Protein AF-A0A383DJN3-F1 (afdb_monomer_lite)

Sequence (143 aa):
MIKRLHSLDAMRAILMLIGVYFHLAHSYSLFPNPWSQNPETVSIVFDYFREISHYFRMHGFFLIAGFFGALLFERKGGREMILNRFKRIFLPLMVFIWPIYVMNRYSEEFAKHQNEGLGIIQSLEGSLTIFNSLGEFFPWVTI

InterPro domains:
  IPR002656 Acyltransferase 3 domain [PF01757] (6-106)
  IPR050623 Periplasmic Glucan Succinylation Acyltransferase [PTHR36927] (3-113)

Secondary structure (DSSP, 8-state):
-PPP-HHHHHHHHHHHHHHHHHHHHGGG-SSPPTTT--GGG--HHHHHHHHHHHHHHHHHHHHHHHHHHHHHHHHHHHHHHHHHHIIIIIHHHHHHHHHHHHHHHHHHHHHHHHHTT--HHHHHHHGGGGGS-TTTTSTT---

Radius of gyration: 20.41 Å; chains: 1; bounding box: 42×43×54 Å

Organism: NCBI:txid408172

Foldseek 3Di:
DDDDPVVLVVLLVVLVVLVVLLVVLQQQDPDDDLQHHDPVRHDVVSVVSNVVSCVVSVVSVVVSCVVVLVVCCVVPNDVVSVVVCCVVPVVCCVVCVQVVQLVVQLSSQLSNCVVVVDDNVVSNVRSCCCVVDPPSSDPPDDD

Structure (mmCIF, N/CA/C/O backbone):
data_AF-A0A383DJN3-F1
#
_entry.id   AF-A0A383DJN3-F1
#
loop_
_atom_site.group_PDB
_atom_site.id
_atom_site.type_symbol
_atom_site.label_atom_id
_atom_site.label_alt_id
_atom_site.label_comp_id
_atom_site.label_asym_id
_atom_site.label_entity_id
_atom_site.label_seq_id
_atom_site.pdbx_PDB_ins_code
_atom_site.Cartn_x
_atom_site.Cartn_y
_atom_site.Cartn_z
_atom_site.occupancy
_atom_site.B_iso_or_equiv
_atom_site.auth_seq_id
_atom_site.auth_comp_id
_atom_site.auth_asym_id
_atom_site.auth_atom_id
_atom_site.pdbx_PDB_model_num
ATOM 1 N N . MET A 1 1 ? -24.318 12.426 22.901 1.00 43.25 1 MET A N 1
ATOM 2 C CA . MET A 1 1 ? -24.035 12.462 21.448 1.00 43.25 1 MET A CA 1
ATOM 3 C C . MET A 1 1 ? -22.529 12.597 21.268 1.00 43.25 1 MET A C 1
ATOM 5 O O . MET A 1 1 ? -21.968 13.591 21.704 1.00 43.25 1 MET A O 1
ATOM 9 N N . ILE A 1 2 ? -21.848 11.574 20.750 1.00 56.69 2 ILE A N 1
ATOM 10 C CA . ILE A 1 2 ? -20.390 11.634 20.559 1.00 56.69 2 ILE A CA 1
ATOM 11 C C . ILE A 1 2 ? -20.104 12.542 19.365 1.00 56.69 2 ILE A C 1
ATOM 13 O O . ILE A 1 2 ? -20.581 12.282 18.263 1.00 56.69 2 ILE A O 1
ATOM 17 N N . LYS A 1 3 ? -19.315 13.593 19.586 1.00 78.88 3 LYS A N 1
ATOM 18 C CA . LYS A 1 3 ? -18.844 14.471 18.517 1.00 78.88 3 LYS A CA 1
ATOM 19 C C . LYS A 1 3 ? -17.787 13.726 17.698 1.00 78.88 3 LYS A C 1
ATOM 21 O O . LYS A 1 3 ? -16.859 13.140 18.257 1.00 78.88 3 LYS A O 1
ATOM 26 N N . ARG A 1 4 ? -17.950 13.711 16.375 1.00 81.06 4 ARG A N 1
ATOM 27 C CA . ARG A 1 4 ? -16.964 13.158 15.441 1.00 81.06 4 ARG A CA 1
ATOM 28 C C . ARG A 1 4 ? -15.664 13.963 15.554 1.00 81.06 4 ARG A C 1
ATOM 30 O O . ARG A 1 4 ? -15.699 15.192 15.587 1.00 81.06 4 ARG A O 1
ATOM 37 N N . LEU A 1 5 ? -14.523 13.281 15.648 1.00 87.94 5 LEU A N 1
ATOM 38 C CA . LEU A 1 5 ? -13.212 13.927 15.775 1.00 87.94 5 LEU A CA 1
ATOM 39 C C . LEU A 1 5 ? -12.695 14.319 14.387 1.00 87.94 5 LEU A C 1
ATOM 41 O O . LEU A 1 5 ? -11.854 13.638 13.806 1.00 87.94 5 LEU A O 1
ATOM 45 N N . HIS A 1 6 ? -13.224 15.424 13.860 1.00 90.69 6 HIS A N 1
ATOM 46 C CA . HIS A 1 6 ? -12.937 15.900 12.504 1.00 90.69 6 HIS A CA 1
ATOM 47 C C . HIS A 1 6 ? -11.441 16.102 12.231 1.00 90.69 6 HIS A C 1
ATOM 49 O O . HIS A 1 6 ? -10.985 15.801 11.133 1.00 90.69 6 HIS A O 1
ATOM 55 N N . SER A 1 7 ? -10.661 16.532 13.226 1.00 92.81 7 SER A N 1
ATOM 56 C CA . SER A 1 7 ? -9.214 16.723 13.076 1.00 92.81 7 SER A CA 1
ATOM 57 C C . SER A 1 7 ? -8.467 15.412 12.809 1.00 92.81 7 SER A C 1
ATOM 59 O O . SER A 1 7 ? -7.554 15.384 11.990 1.00 92.81 7 SER A O 1
ATOM 61 N N . LEU A 1 8 ? -8.869 14.307 13.449 1.00 92.44 8 LEU A N 1
ATOM 62 C CA . LEU A 1 8 ? -8.240 12.997 13.231 1.00 92.44 8 LEU A CA 1
ATOM 63 C C . LEU A 1 8 ? -8.662 12.374 11.899 1.00 92.44 8 LEU A C 1
ATOM 65 O O . LEU A 1 8 ? -7.850 11.725 11.241 1.00 92.44 8 LEU A O 1
ATOM 69 N N . ASP A 1 9 ? -9.905 12.610 11.476 1.00 93.12 9 ASP A N 1
ATOM 70 C CA . ASP A 1 9 ? -10.368 12.220 10.144 1.00 93.12 9 ASP A CA 1
ATOM 71 C C . ASP A 1 9 ? -9.615 12.991 9.047 1.00 93.12 9 ASP A C 1
ATOM 73 O O . ASP A 1 9 ? -9.173 12.388 8.068 1.00 93.12 9 ASP A O 1
ATOM 77 N N . ALA A 1 10 ? -9.406 14.300 9.231 1.00 94.38 10 ALA A N 1
ATOM 78 C CA . ALA A 1 10 ? -8.612 15.129 8.326 1.00 94.38 10 ALA A CA 1
ATOM 79 C C . ALA A 1 10 ? -7.146 14.675 8.282 1.00 94.38 10 ALA A C 1
ATOM 81 O O . ALA A 1 10 ? -6.584 14.523 7.201 1.00 94.38 10 ALA A O 1
ATOM 82 N N . MET A 1 11 ? -6.547 14.372 9.439 1.00 94.69 11 MET A N 1
ATOM 83 C CA . MET A 1 11 ? -5.187 13.833 9.507 1.00 94.69 11 MET A CA 1
ATOM 84 C C . MET A 1 11 ? -5.070 12.523 8.729 1.00 94.69 11 MET A C 1
ATOM 86 O O . MET A 1 11 ? -4.182 12.379 7.895 1.00 94.69 11 MET A O 1
ATOM 90 N N . ARG A 1 12 ? -6.008 11.589 8.927 1.00 94.88 12 ARG A N 1
ATOM 91 C CA . ARG A 1 12 ? -6.058 10.349 8.146 1.00 94.88 12 ARG A CA 1
ATOM 92 C C . ARG A 1 12 ? -6.168 10.638 6.646 1.00 94.88 12 ARG A C 1
ATOM 94 O O . ARG A 1 12 ? -5.472 9.991 5.872 1.00 94.88 12 ARG A O 1
ATOM 101 N N . ALA A 1 13 ? -7.019 11.575 6.232 1.00 95.75 13 ALA A N 1
ATOM 102 C CA . ALA A 1 13 ? -7.183 11.928 4.822 1.00 95.75 13 ALA A CA 1
ATOM 103 C C . ALA A 1 13 ? -5.886 12.483 4.207 1.00 95.75 13 ALA A C 1
ATOM 105 O O . ALA A 1 13 ? -5.488 12.040 3.133 1.00 95.75 13 ALA A O 1
ATOM 106 N N . ILE A 1 14 ? -5.188 13.375 4.915 1.00 96.38 14 ILE A N 1
ATOM 107 C CA . ILE A 1 14 ? -3.893 13.924 4.485 1.00 96.38 14 ILE A CA 1
ATOM 108 C C . ILE A 1 14 ? -2.851 12.808 4.360 1.00 96.38 14 ILE A C 1
ATOM 110 O O . ILE A 1 14 ? -2.168 12.712 3.343 1.00 96.38 14 ILE A O 1
ATOM 114 N N . LEU A 1 15 ? -2.765 11.919 5.354 1.00 96.38 15 LEU A N 1
ATOM 115 C CA . LEU A 1 15 ? -1.854 10.774 5.308 1.00 96.38 15 LEU A CA 1
ATOM 116 C C . LEU A 1 15 ? -2.159 9.848 4.118 1.00 96.38 15 LEU A C 1
ATOM 118 O O . LEU A 1 15 ? -1.232 9.399 3.449 1.00 96.38 15 LEU A O 1
ATOM 122 N N . MET A 1 16 ? -3.436 9.596 3.808 1.00 96.12 16 MET A N 1
ATOM 123 C CA . MET A 1 16 ? -3.830 8.808 2.629 1.00 96.12 16 MET A CA 1
ATOM 124 C C . MET A 1 16 ? -3.441 9.508 1.320 1.00 96.12 16 MET A C 1
ATOM 126 O O . MET A 1 16 ? -2.960 8.846 0.404 1.00 96.12 16 MET A O 1
ATOM 130 N N . LEU A 1 17 ? -3.585 10.836 1.242 1.00 96.62 17 LEU A N 1
ATOM 131 C CA . LEU A 1 17 ? -3.207 11.616 0.062 1.00 96.62 17 LEU A CA 1
ATOM 132 C C . LEU A 1 17 ? -1.695 11.574 -0.194 1.00 96.62 17 LEU A C 1
ATOM 134 O O . LEU A 1 17 ? -1.279 11.350 -1.327 1.00 96.62 17 LEU A O 1
ATOM 138 N N . ILE A 1 18 ? -0.873 11.693 0.854 1.00 96.25 18 ILE A N 1
ATOM 139 C CA . ILE A 1 18 ? 0.587 11.510 0.756 1.00 96.25 18 ILE A CA 1
ATOM 140 C C . ILE A 1 18 ? 0.921 10.136 0.153 1.00 96.25 18 ILE A C 1
ATOM 142 O O . ILE A 1 18 ? 1.903 9.995 -0.575 1.00 96.25 18 ILE A O 1
ATOM 146 N N . GLY A 1 19 ? 0.089 9.122 0.407 1.00 94.88 19 GLY A N 1
ATOM 147 C CA . GLY A 1 19 ? 0.273 7.795 -0.167 1.00 94.88 19 GLY A CA 1
ATOM 148 C C . GLY A 1 19 ? 0.138 7.705 -1.674 1.00 94.88 19 GLY A C 1
ATOM 149 O O . GLY A 1 19 ? 0.885 6.945 -2.285 1.00 94.88 19 GLY A O 1
ATOM 150 N N . VAL A 1 20 ? -0.712 8.527 -2.283 1.00 94.56 20 VAL A N 1
ATOM 151 C CA . VAL A 1 20 ? -0.819 8.602 -3.745 1.00 94.56 20 VAL A CA 1
ATOM 152 C C . VAL A 1 20 ? 0.513 9.061 -4.344 1.00 94.56 20 VAL A C 1
ATOM 154 O O . VAL A 1 20 ? 1.060 8.394 -5.218 1.00 94.56 20 VAL A O 1
ATOM 157 N N . TYR A 1 21 ? 1.093 10.139 -3.810 1.00 94.31 21 TYR A N 1
ATOM 158 C CA . TYR A 1 21 ? 2.392 10.648 -4.262 1.00 94.31 21 TYR A CA 1
ATOM 159 C C . TYR A 1 21 ? 3.535 9.662 -4.012 1.00 94.31 21 TYR A C 1
ATOM 161 O O . TYR A 1 21 ? 4.443 9.553 -4.828 1.00 94.31 21 TYR A O 1
ATOM 169 N N . PHE A 1 22 ? 3.488 8.916 -2.907 1.00 93.56 22 PHE A N 1
ATOM 170 C CA . PHE A 1 22 ? 4.471 7.873 -2.618 1.00 93.56 22 PHE A CA 1
ATOM 171 C C . PHE A 1 22 ? 4.478 6.760 -3.668 1.00 93.56 22 PHE A C 1
ATOM 173 O O . PHE A 1 22 ? 5.552 6.342 -4.089 1.00 93.56 22 PHE A O 1
ATOM 180 N N . HIS A 1 23 ? 3.306 6.302 -4.116 1.00 90.94 23 HIS A N 1
ATOM 181 C CA . HIS A 1 23 ? 3.237 5.277 -5.158 1.00 90.94 23 HIS A CA 1
ATOM 182 C C . HIS A 1 23 ? 3.763 5.792 -6.503 1.00 90.94 23 HIS A C 1
ATOM 184 O O . HIS A 1 23 ? 4.460 5.057 -7.194 1.00 90.94 23 HIS A O 1
ATOM 190 N N . LEU A 1 24 ? 3.515 7.064 -6.834 1.00 90.31 24 LEU A N 1
ATOM 191 C CA . LEU A 1 24 ? 4.081 7.691 -8.034 1.00 90.31 24 LEU A CA 1
ATOM 192 C C . LEU A 1 24 ? 5.607 7.837 -7.949 1.00 90.31 24 LEU A C 1
ATOM 194 O O . LEU A 1 24 ? 6.307 7.596 -8.928 1.00 90.31 24 LEU A O 1
ATOM 198 N N . ALA A 1 25 ? 6.136 8.189 -6.774 1.00 91.19 25 ALA A N 1
ATOM 199 C CA . ALA A 1 25 ? 7.572 8.372 -6.562 1.00 91.19 25 ALA A CA 1
ATOM 200 C C . ALA A 1 25 ? 8.388 7.092 -6.808 1.00 91.19 25 ALA A C 1
ATOM 202 O O . ALA A 1 25 ? 9.578 7.177 -7.103 1.00 91.19 25 ALA A O 1
ATOM 203 N N . HIS A 1 26 ? 7.768 5.911 -6.720 1.00 87.81 26 HIS A N 1
ATOM 204 C CA . HIS A 1 26 ? 8.461 4.644 -6.934 1.00 87.81 26 HIS A CA 1
ATOM 205 C C . HIS A 1 26 ? 9.028 4.506 -8.354 1.00 87.81 26 HIS A C 1
ATOM 207 O O . HIS A 1 26 ? 10.115 3.962 -8.522 1.00 87.81 26 HIS A O 1
ATOM 213 N N . SER A 1 27 ? 8.355 5.071 -9.361 1.00 87.75 27 SER A N 1
ATOM 214 C CA . SER A 1 27 ? 8.833 5.055 -10.750 1.00 87.75 27 SER A CA 1
ATOM 215 C C . SER A 1 27 ? 10.073 5.905 -11.008 1.00 87.75 27 SER A C 1
ATOM 217 O O . SER A 1 27 ? 10.786 5.663 -11.980 1.00 87.75 27 SER A O 1
ATOM 219 N N . TYR A 1 28 ? 10.349 6.864 -10.125 1.00 89.69 28 TYR A N 1
ATOM 220 C CA . TYR A 1 28 ? 11.451 7.819 -10.245 1.00 89.69 28 TYR A CA 1
ATOM 221 C C . TYR A 1 28 ? 12.575 7.562 -9.228 1.00 89.69 28 TYR A C 1
ATOM 223 O O . TYR A 1 28 ? 13.450 8.406 -9.032 1.00 89.69 28 TYR A O 1
ATOM 231 N N . SER A 1 29 ? 12.544 6.409 -8.558 1.00 86.94 29 SER A N 1
ATOM 232 C CA . SER A 1 29 ? 13.5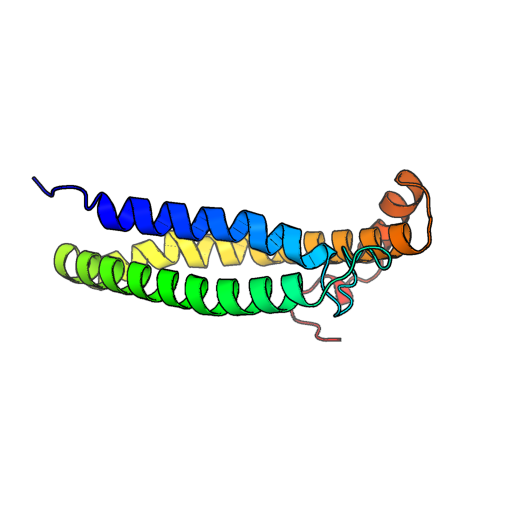62 5.979 -7.599 1.00 86.94 29 SER A CA 1
ATOM 233 C C . SER A 1 29 ? 14.871 5.600 -8.295 1.00 86.94 29 SER A C 1
ATOM 235 O O . SER A 1 29 ? 14.846 4.991 -9.367 1.00 86.94 29 SER A O 1
ATOM 237 N N . LEU A 1 30 ? 16.020 5.897 -7.671 1.00 85.06 30 LEU A N 1
ATOM 238 C CA . LEU A 1 30 ? 17.314 5.387 -8.144 1.00 85.06 30 LEU A CA 1
ATOM 239 C C . LEU A 1 30 ? 17.429 3.870 -7.974 1.00 85.06 30 LEU A C 1
ATOM 241 O O . LEU A 1 30 ? 18.147 3.218 -8.731 1.00 85.06 30 LEU A O 1
ATOM 245 N N . PHE A 1 31 ? 16.734 3.305 -6.986 1.00 79.94 31 PHE A N 1
ATOM 246 C CA . PHE A 1 31 ? 16.747 1.872 -6.740 1.00 79.94 31 PHE A CA 1
ATOM 247 C C . PHE A 1 31 ? 15.783 1.175 -7.703 1.00 79.94 31 PHE A C 1
ATOM 249 O O . PHE A 1 31 ? 14.589 1.489 -7.691 1.00 79.94 31 PHE A O 1
ATOM 256 N N . PRO A 1 32 ? 16.276 0.238 -8.533 1.00 68.81 32 PRO A N 1
ATOM 257 C CA . PRO A 1 32 ? 15.439 -0.440 -9.503 1.00 68.81 32 PRO A CA 1
ATOM 258 C C . PRO A 1 32 ? 14.297 -1.183 -8.825 1.00 68.81 32 PRO A C 1
ATOM 260 O O . PRO A 1 32 ? 14.505 -2.082 -8.011 1.00 68.81 32 PRO A O 1
ATOM 263 N N . ASN A 1 33 ? 13.079 -0.795 -9.194 1.00 72.00 33 ASN A N 1
ATOM 264 C CA . ASN A 1 33 ? 11.882 -1.571 -8.938 1.00 72.00 33 ASN A CA 1
ATOM 265 C C . ASN A 1 33 ? 11.577 -2.411 -10.188 1.00 72.00 33 ASN A C 1
ATOM 267 O O . ASN A 1 33 ? 11.397 -1.805 -11.252 1.00 72.00 33 ASN A O 1
ATOM 271 N N . PRO A 1 34 ? 11.454 -3.749 -10.082 1.00 67.31 34 PRO A N 1
ATOM 272 C CA . PRO A 1 34 ? 11.197 -4.616 -11.233 1.00 67.31 34 PRO A CA 1
ATOM 273 C C . PRO A 1 34 ? 9.947 -4.242 -12.045 1.00 67.31 34 PRO A C 1
ATOM 275 O O . PRO A 1 34 ? 9.863 -4.573 -13.223 1.00 67.31 34 PRO A O 1
ATOM 278 N N . TRP A 1 35 ? 8.989 -3.532 -11.439 1.00 69.38 35 TRP A N 1
ATOM 279 C CA . TRP A 1 35 ? 7.657 -3.327 -12.015 1.00 69.38 35 TRP A CA 1
ATOM 280 C C . TRP A 1 35 ? 7.396 -1.930 -12.593 1.00 69.38 35 TRP A C 1
ATOM 282 O O . TRP A 1 35 ? 6.361 -1.741 -13.228 1.00 69.38 35 TRP A O 1
ATOM 292 N N . SER A 1 36 ? 8.226 -0.912 -12.312 1.00 69.06 36 SER A N 1
ATOM 293 C CA . SER A 1 36 ? 7.804 0.475 -12.602 1.00 69.06 36 SER A CA 1
ATOM 294 C C . SER A 1 36 ? 8.894 1.532 -12.793 1.00 69.06 36 SER A C 1
ATOM 296 O O . SER A 1 36 ? 8.543 2.713 -12.848 1.00 69.06 36 SER A O 1
ATOM 298 N N . GLN A 1 37 ? 10.181 1.178 -12.842 1.00 80.25 37 GLN A N 1
ATOM 299 C CA . GLN A 1 37 ? 11.247 2.182 -12.950 1.00 80.25 37 GLN A CA 1
ATOM 300 C C . GLN A 1 37 ? 11.337 2.767 -14.368 1.00 80.25 37 GLN A C 1
ATOM 302 O O . GLN A 1 37 ? 11.368 2.021 -15.342 1.00 80.25 37 GLN A O 1
ATOM 307 N N . ASN A 1 38 ? 11.444 4.096 -14.478 1.00 79.56 38 ASN A N 1
ATOM 308 C CA . ASN A 1 38 ? 11.847 4.774 -15.712 1.00 79.56 38 ASN A CA 1
ATOM 309 C C . ASN A 1 38 ? 13.309 5.253 -15.585 1.00 79.56 38 ASN A C 1
ATOM 311 O O . ASN A 1 38 ? 13.535 6.294 -14.957 1.00 79.56 38 ASN A O 1
ATOM 315 N N . PRO A 1 39 ? 14.286 4.544 -16.190 1.00 77.44 39 PRO A N 1
ATOM 316 C CA . PRO A 1 39 ? 15.714 4.832 -16.032 1.00 77.44 39 PRO A CA 1
ATOM 317 C C . PRO A 1 39 ? 16.131 6.251 -16.435 1.00 77.44 39 PRO A C 1
ATOM 319 O O . PRO A 1 39 ? 17.084 6.786 -15.879 1.00 77.44 39 PRO A O 1
ATOM 322 N N . GLU A 1 40 ? 15.417 6.885 -17.369 1.00 84.25 40 GLU A N 1
ATOM 323 C CA . GLU A 1 40 ? 15.777 8.206 -17.901 1.00 84.25 40 GLU A CA 1
ATOM 324 C C . GLU A 1 40 ? 15.391 9.362 -16.967 1.00 84.25 40 GLU A C 1
ATOM 326 O O . GLU A 1 40 ? 15.851 10.489 -17.138 1.00 84.25 40 GLU A O 1
ATOM 331 N N . THR A 1 41 ? 14.533 9.100 -15.977 1.00 86.00 41 THR A N 1
ATOM 332 C CA . THR A 1 41 ? 13.904 10.147 -15.149 1.00 86.00 41 THR A CA 1
ATOM 333 C C . THR A 1 41 ? 14.145 9.970 -13.650 1.00 86.00 41 THR A C 1
ATOM 335 O O . THR A 1 41 ? 13.534 10.661 -12.832 1.00 86.00 41 THR A O 1
ATOM 338 N N . VAL A 1 42 ? 15.035 9.050 -13.271 1.00 90.38 42 VAL A N 1
ATOM 339 C CA . VAL A 1 42 ? 15.323 8.746 -11.865 1.00 90.38 42 VAL A CA 1
ATOM 340 C C . VAL A 1 42 ? 15.983 9.924 -11.143 1.00 90.38 42 VAL A C 1
ATOM 342 O O . VAL A 1 42 ? 16.808 10.646 -11.703 1.00 90.38 42 VAL A O 1
ATOM 345 N N . SER A 1 43 ? 15.637 10.130 -9.870 1.00 91.31 43 SER A N 1
ATOM 346 C CA . SER A 1 43 ? 16.234 11.178 -9.040 1.00 91.31 43 SER A CA 1
ATOM 347 C C . SER A 1 43 ? 16.224 10.815 -7.559 1.00 91.31 43 SER A C 1
ATOM 349 O O . SER A 1 43 ? 15.216 10.369 -7.010 1.00 91.31 43 SER A O 1
ATOM 351 N N . ILE A 1 44 ? 17.335 11.117 -6.881 1.00 92.50 44 ILE A N 1
ATOM 352 C CA . ILE A 1 44 ? 17.509 10.872 -5.443 1.00 92.50 44 ILE A CA 1
ATOM 353 C C . ILE A 1 44 ? 16.469 11.598 -4.577 1.00 92.50 44 ILE A C 1
ATOM 355 O O . ILE A 1 44 ? 16.163 11.175 -3.464 1.00 92.50 44 ILE A O 1
ATOM 359 N N . VAL A 1 45 ? 15.888 12.691 -5.083 1.00 93.38 45 VAL A N 1
ATOM 360 C CA . VAL A 1 45 ? 14.841 13.443 -4.379 1.00 93.38 45 VAL A CA 1
ATOM 361 C C . VAL A 1 45 ? 13.619 12.558 -4.121 1.00 93.38 45 VAL A C 1
ATOM 363 O O . VAL A 1 45 ? 13.040 12.611 -3.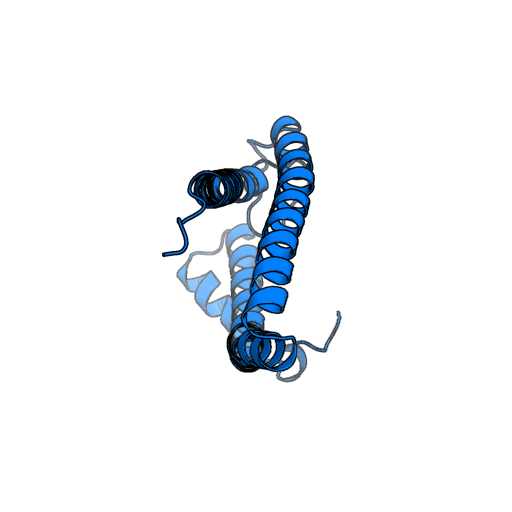034 1.00 93.38 45 VAL A O 1
ATOM 366 N N . PHE A 1 46 ? 13.248 11.710 -5.084 1.00 92.44 46 PHE A N 1
ATOM 367 C CA . PHE A 1 46 ? 12.114 10.800 -4.937 1.00 92.44 46 PHE A CA 1
ATOM 368 C C . PHE A 1 46 ? 12.401 9.667 -3.954 1.00 92.44 46 PHE A C 1
ATOM 370 O O . PHE A 1 46 ? 11.480 9.233 -3.264 1.00 92.44 46 PHE A O 1
ATOM 377 N N . ASP A 1 47 ? 13.660 9.248 -3.810 1.00 91.19 47 ASP A N 1
ATOM 378 C CA . ASP A 1 47 ? 14.061 8.285 -2.781 1.00 91.19 47 ASP A CA 1
ATOM 379 C C . ASP A 1 47 ? 13.886 8.862 -1.381 1.00 91.19 47 ASP A C 1
ATOM 381 O O . ASP A 1 47 ? 13.199 8.268 -0.549 1.00 91.19 47 ASP A O 1
ATOM 385 N N . TYR A 1 48 ? 14.423 10.059 -1.135 1.00 94.44 48 TYR A N 1
ATOM 386 C CA . TYR A 1 48 ? 14.245 10.729 0.152 1.00 94.44 48 TYR A CA 1
ATOM 387 C C . TYR A 1 48 ? 12.769 10.983 0.461 1.00 94.44 48 TYR A C 1
ATOM 389 O O . TYR A 1 48 ? 12.319 10.718 1.576 1.00 94.44 48 TYR A O 1
ATOM 397 N N . PHE A 1 49 ? 11.989 11.445 -0.520 1.00 94.75 49 PHE A N 1
ATOM 398 C CA . PHE A 1 49 ? 10.550 11.631 -0.347 1.00 94.75 49 PHE A CA 1
ATOM 399 C C . PHE A 1 49 ? 9.833 10.315 -0.014 1.00 94.75 49 PHE A C 1
ATOM 401 O O . PHE A 1 49 ? 9.006 10.277 0.903 1.00 94.75 49 PHE A O 1
ATOM 408 N N . ARG A 1 50 ? 10.147 9.227 -0.729 1.00 92.62 50 ARG A N 1
ATOM 409 C CA . ARG A 1 50 ? 9.570 7.901 -0.490 1.00 92.62 50 ARG A CA 1
ATOM 410 C C . ARG A 1 50 ? 9.839 7.454 0.944 1.00 92.62 50 ARG A C 1
ATOM 412 O O . ARG A 1 50 ? 8.887 7.154 1.661 1.00 92.62 50 ARG A O 1
ATOM 419 N N . GLU A 1 51 ? 11.098 7.475 1.371 1.00 93.50 51 GLU A N 1
ATOM 420 C CA . GLU A 1 51 ? 11.502 7.030 2.706 1.00 93.50 51 GLU A CA 1
ATOM 421 C C . GLU A 1 51 ? 10.876 7.898 3.801 1.00 93.50 51 GLU A C 1
ATOM 423 O O . GLU A 1 51 ? 10.170 7.386 4.670 1.00 93.50 51 GLU A O 1
ATOM 428 N N . ILE A 1 52 ? 11.038 9.223 3.733 1.00 95.81 52 ILE A N 1
ATOM 429 C CA . ILE A 1 52 ? 10.500 10.146 4.745 1.00 95.81 52 ILE A CA 1
ATOM 430 C C . ILE A 1 52 ? 8.981 10.005 4.845 1.00 95.81 52 ILE A C 1
ATOM 432 O O . ILE A 1 52 ? 8.433 9.889 5.944 1.00 95.81 52 ILE A O 1
ATOM 436 N N . SER A 1 53 ? 8.285 9.988 3.705 1.00 95.69 53 SER A N 1
ATOM 437 C CA . SER A 1 53 ? 6.830 9.870 3.701 1.00 95.69 53 SER A CA 1
ATOM 438 C C . SER A 1 53 ? 6.359 8.503 4.198 1.00 95.69 53 SER A C 1
ATOM 440 O O . SER A 1 53 ? 5.310 8.438 4.834 1.00 95.69 53 SER A O 1
ATOM 442 N N . HIS A 1 54 ? 7.106 7.426 3.946 1.00 94.19 54 HIS A N 1
ATOM 443 C CA . HIS A 1 54 ? 6.800 6.091 4.452 1.00 94.19 54 HIS A CA 1
ATOM 444 C C . HIS A 1 54 ? 6.970 6.018 5.967 1.00 94.19 54 HIS A C 1
ATOM 446 O O . HIS A 1 54 ? 6.013 5.680 6.671 1.00 94.19 54 HIS A O 1
ATOM 452 N N . TYR A 1 55 ? 8.143 6.411 6.473 1.00 94.50 55 TYR A N 1
ATOM 453 C CA . TYR A 1 55 ? 8.420 6.441 7.905 1.00 94.50 55 TYR A CA 1
ATOM 454 C C . TYR A 1 55 ? 7.395 7.308 8.628 1.00 94.50 55 TYR A C 1
ATOM 456 O O . TYR A 1 55 ? 6.742 6.837 9.553 1.00 94.50 55 TYR A O 1
ATOM 464 N N . PHE A 1 56 ? 7.155 8.536 8.180 1.00 95.88 56 PHE A N 1
ATOM 465 C CA . PHE A 1 56 ? 6.202 9.409 8.857 1.00 95.88 56 PHE A CA 1
ATOM 466 C C . PHE A 1 56 ? 4.769 8.855 8.830 1.00 95.88 56 PHE A C 1
ATOM 468 O O . PHE A 1 56 ? 4.096 8.780 9.860 1.00 95.88 56 PHE A O 1
ATOM 475 N N . ARG A 1 57 ? 4.287 8.435 7.657 1.00 95.81 57 ARG A N 1
ATOM 476 C CA . ARG A 1 57 ? 2.876 8.081 7.469 1.00 95.81 57 ARG A CA 1
ATOM 477 C C . ARG A 1 57 ? 2.502 6.758 8.118 1.00 95.81 57 ARG A C 1
ATOM 479 O O . ARG A 1 57 ? 1.422 6.679 8.698 1.00 95.81 57 ARG A O 1
ATOM 486 N N . MET A 1 58 ? 3.366 5.742 8.057 1.00 95.44 58 MET A N 1
ATOM 487 C CA . MET A 1 58 ? 3.088 4.454 8.701 1.00 95.44 58 MET A CA 1
ATOM 488 C C . MET A 1 58 ? 2.989 4.625 10.219 1.00 95.44 58 MET A C 1
ATOM 490 O O . MET A 1 58 ? 1.994 4.209 10.814 1.00 95.44 58 MET A O 1
ATOM 494 N N . HIS A 1 59 ? 3.934 5.345 10.835 1.00 95.94 59 HIS A N 1
ATOM 495 C CA . HIS A 1 59 ? 3.878 5.666 12.266 1.00 95.94 59 HIS A CA 1
ATOM 496 C C . HIS A 1 59 ? 2.662 6.543 12.609 1.00 95.94 59 HIS A C 1
ATOM 498 O O . HIS A 1 59 ? 1.970 6.281 13.595 1.00 95.94 59 HIS A O 1
ATOM 504 N N . GLY A 1 60 ? 2.332 7.524 11.762 1.00 95.50 60 GLY A N 1
ATOM 505 C CA . GLY A 1 60 ? 1.128 8.343 11.903 1.00 95.50 60 GLY A CA 1
ATOM 506 C C . GLY A 1 60 ? -0.162 7.516 11.889 1.00 95.50 60 GLY A C 1
ATOM 507 O O . GLY A 1 60 ? -1.022 7.690 12.753 1.00 95.50 60 GLY A O 1
ATOM 508 N N . PHE A 1 61 ? -0.292 6.559 10.966 1.00 95.88 61 PHE A N 1
ATOM 509 C CA . PHE A 1 61 ? -1.435 5.646 10.937 1.00 95.88 61 PHE A CA 1
ATOM 510 C C . PHE A 1 61 ? -1.497 4.745 12.169 1.00 95.88 61 PHE A C 1
ATOM 512 O O . PHE A 1 61 ? -2.594 4.548 12.693 1.00 95.88 61 PHE A O 1
ATOM 519 N N . PHE A 1 62 ? -0.365 4.235 12.662 1.00 94.81 62 PHE A N 1
ATOM 520 C CA . PHE A 1 62 ? -0.340 3.438 13.891 1.00 94.81 62 PHE A CA 1
ATOM 521 C C . PHE A 1 62 ? -0.800 4.242 15.107 1.00 94.81 62 PHE A C 1
ATOM 523 O O . PHE A 1 62 ? -1.605 3.739 15.892 1.00 94.81 62 PHE A O 1
ATOM 530 N N . LEU A 1 63 ? -0.381 5.504 15.228 1.00 95.62 63 LEU A N 1
ATOM 531 C CA . LEU A 1 63 ? -0.823 6.387 16.306 1.00 95.62 63 LEU A CA 1
ATOM 532 C C . LEU A 1 63 ? -2.340 6.638 16.248 1.00 95.62 63 LEU A C 1
ATOM 534 O O . LEU A 1 63 ? -3.036 6.481 17.253 1.00 95.62 63 LEU A O 1
ATOM 538 N N . ILE A 1 64 ? -2.880 6.937 15.060 1.00 95.31 64 ILE A N 1
ATOM 539 C CA . ILE A 1 64 ? -4.330 7.097 14.847 1.00 95.31 64 ILE A CA 1
ATOM 540 C C . ILE A 1 64 ? -5.083 5.804 15.178 1.00 95.31 64 ILE A C 1
ATOM 542 O O . ILE A 1 64 ? -6.107 5.827 15.866 1.00 95.31 64 ILE A O 1
ATOM 546 N N . ALA A 1 65 ? -4.595 4.668 14.680 1.00 93.12 65 ALA A N 1
ATOM 547 C CA . ALA A 1 65 ? -5.217 3.366 14.880 1.00 93.12 65 ALA A CA 1
ATOM 548 C C . ALA A 1 65 ? -5.205 2.946 16.356 1.00 93.12 65 ALA A C 1
ATOM 550 O O . ALA A 1 65 ? -6.193 2.380 16.829 1.00 93.12 65 ALA A O 1
ATOM 551 N N . GLY A 1 66 ? -4.125 3.252 17.081 1.00 93.38 66 GLY A N 1
ATOM 552 C CA . GLY A 1 66 ? -4.004 3.048 18.521 1.00 93.38 66 GLY A CA 1
ATOM 553 C C . GLY A 1 66 ? -5.002 3.900 19.298 1.00 93.38 66 GLY A C 1
ATOM 554 O O . GLY A 1 66 ? -5.768 3.360 20.094 1.00 93.38 66 GLY A O 1
ATOM 555 N N . PHE A 1 67 ? -5.085 5.198 18.991 1.00 94.12 67 PHE A N 1
ATOM 556 C CA . PHE A 1 67 ? -6.044 6.113 19.617 1.00 94.12 67 PHE A CA 1
ATOM 557 C C . PHE A 1 67 ? -7.497 5.640 19.448 1.00 94.12 67 PHE A C 1
ATOM 559 O O . PHE A 1 67 ? -8.230 5.479 20.426 1.00 94.12 67 PHE A O 1
ATOM 566 N N . PHE A 1 68 ? -7.926 5.353 18.212 1.00 91.44 68 PHE A N 1
ATOM 567 C CA . PHE A 1 68 ? -9.282 4.849 17.967 1.00 91.44 68 PHE A CA 1
ATOM 568 C C . PHE A 1 68 ? -9.493 3.430 18.505 1.00 91.44 68 PHE A C 1
ATOM 570 O O . PHE A 1 68 ? -10.617 3.070 18.855 1.00 91.44 68 PHE A O 1
ATOM 577 N N . GLY A 1 69 ? -8.431 2.626 18.583 1.00 92.00 69 GLY A N 1
ATOM 578 C CA . GLY A 1 69 ? -8.447 1.305 19.199 1.00 92.00 69 GLY A CA 1
ATOM 579 C C . GLY A 1 69 ? -8.758 1.373 20.690 1.00 92.00 69 GLY A C 1
ATOM 580 O O . GLY A 1 69 ? -9.697 0.715 21.130 1.00 92.00 69 GLY A O 1
ATOM 581 N N . ALA A 1 70 ? -8.038 2.214 21.435 1.00 92.75 70 ALA A N 1
ATOM 582 C CA . ALA A 1 70 ? -8.286 2.456 22.854 1.00 92.75 70 ALA A CA 1
ATOM 583 C C . ALA A 1 70 ? -9.694 3.026 23.085 1.00 92.75 70 ALA A C 1
ATOM 585 O O . ALA A 1 70 ? -10.448 2.513 23.906 1.00 92.75 70 ALA A O 1
ATOM 586 N N . LEU A 1 71 ? -10.111 4.007 22.275 1.00 91.25 71 LEU A N 1
ATOM 587 C CA . LEU A 1 71 ? -11.460 4.575 22.353 1.00 91.25 71 LEU A CA 1
ATOM 588 C C . LEU A 1 71 ? -12.563 3.529 22.113 1.00 91.25 71 LEU A C 1
ATOM 590 O O . LEU A 1 71 ? -13.637 3.604 22.709 1.00 91.25 71 LEU A O 1
ATOM 594 N N . LEU A 1 72 ? -12.334 2.572 21.210 1.00 90.31 72 LEU A N 1
ATOM 595 C CA . LEU A 1 72 ? -13.271 1.481 20.948 1.00 90.31 72 LEU A CA 1
ATOM 596 C C . LEU A 1 72 ? -13.289 0.464 22.095 1.00 90.31 72 LEU A C 1
ATOM 598 O O . LEU A 1 72 ? -14.370 -0.002 22.455 1.00 90.31 72 LEU A O 1
ATOM 602 N N . PHE A 1 73 ? -12.119 0.143 22.651 1.00 92.19 73 PHE A N 1
ATOM 603 C CA . PHE A 1 73 ? -11.974 -0.755 23.793 1.00 92.19 73 PHE A CA 1
ATOM 604 C C . PHE A 1 73 ? -12.745 -0.234 25.008 1.00 92.19 73 PHE A C 1
ATOM 606 O O . PHE A 1 73 ? -13.599 -0.948 25.522 1.00 92.19 73 PHE A O 1
ATOM 613 N N . GLU A 1 74 ? -12.541 1.031 25.380 1.00 92.69 74 GLU A N 1
ATOM 614 C CA . GLU A 1 74 ? -13.253 1.681 26.492 1.00 92.69 74 GLU A CA 1
ATOM 615 C C . GLU A 1 74 ? -14.777 1.665 26.305 1.00 92.69 74 GLU A C 1
ATOM 617 O O . GLU A 1 74 ? -15.541 1.540 27.256 1.00 92.69 74 GLU A O 1
ATOM 622 N N . ARG A 1 75 ? -15.254 1.769 25.059 1.00 88.38 75 ARG A N 1
ATOM 623 C CA . ARG A 1 75 ? -16.692 1.880 24.767 1.00 88.38 75 ARG A CA 1
ATOM 624 C C . ARG A 1 75 ? -17.426 0.553 24.646 1.00 88.38 75 ARG A C 1
ATOM 626 O O . ARG A 1 75 ? -18.618 0.507 24.930 1.00 88.38 75 ARG A O 1
ATOM 633 N N . LYS A 1 76 ? -16.778 -0.480 24.105 1.00 88.50 76 LYS A N 1
ATOM 634 C CA . LYS A 1 76 ? -17.430 -1.759 23.759 1.00 88.50 76 LYS A CA 1
ATOM 635 C C . LYS A 1 76 ? -16.816 -2.970 24.462 1.00 88.50 76 LYS A C 1
ATOM 637 O O . LYS A 1 76 ? -17.331 -4.075 24.320 1.00 88.50 76 LYS A O 1
ATOM 642 N N . GLY A 1 77 ? -15.723 -2.777 25.195 1.00 92.31 77 GLY A N 1
ATOM 643 C CA . GLY A 1 77 ? -14.933 -3.846 25.788 1.00 92.31 77 GLY A CA 1
ATOM 644 C C . GLY A 1 77 ? -14.067 -4.599 24.772 1.00 92.31 77 GLY A C 1
ATOM 645 O O . GLY A 1 77 ? -14.233 -4.509 23.550 1.00 92.31 77 GLY A O 1
ATOM 646 N N . GLY A 1 78 ? -13.122 -5.387 25.291 1.00 92.25 78 GLY A N 1
ATOM 647 C CA . GLY A 1 78 ? -12.149 -6.121 24.475 1.00 92.25 78 GLY A CA 1
ATOM 648 C C . GLY A 1 78 ? -12.763 -7.187 23.566 1.00 92.25 78 GLY A C 1
ATOM 649 O O . GLY A 1 78 ? -12.333 -7.339 22.423 1.00 92.25 78 GLY A O 1
ATOM 650 N N . ARG A 1 79 ? -13.803 -7.891 24.033 1.00 92.69 79 ARG A N 1
ATOM 651 C CA . ARG A 1 79 ? -14.435 -8.989 23.282 1.00 92.69 79 ARG A CA 1
ATOM 652 C C . ARG A 1 79 ? -15.054 -8.509 21.968 1.00 92.69 79 ARG A C 1
ATOM 654 O O . ARG A 1 79 ? -14.730 -9.043 20.909 1.00 92.69 79 ARG A O 1
ATOM 661 N N . GLU A 1 80 ? -15.886 -7.471 22.018 1.00 92.00 80 GLU A N 1
ATOM 662 C CA . GLU A 1 80 ? -16.512 -6.898 20.819 1.00 92.00 80 GLU A CA 1
ATOM 663 C C . GLU A 1 80 ? -15.480 -6.256 19.884 1.00 92.00 80 GLU A C 1
ATOM 665 O O . GLU A 1 80 ? -15.590 -6.359 18.660 1.00 92.00 80 GLU A O 1
ATOM 670 N N . MET A 1 81 ? -14.429 -5.640 20.439 1.00 91.69 81 MET A N 1
ATOM 671 C CA . MET A 1 81 ? -13.324 -5.109 19.642 1.00 91.69 81 MET A CA 1
ATOM 672 C C . MET A 1 81 ? -12.622 -6.211 18.833 1.00 91.69 81 MET A C 1
ATOM 674 O O . MET A 1 81 ? -12.397 -6.028 17.634 1.00 91.69 81 MET A O 1
ATOM 678 N N . ILE A 1 82 ? -12.277 -7.338 19.464 1.00 93.50 82 ILE A N 1
ATOM 679 C CA . ILE A 1 82 ? -11.577 -8.452 18.808 1.00 93.50 82 ILE A CA 1
ATOM 680 C C . ILE A 1 82 ? -12.472 -9.100 17.752 1.00 93.50 82 ILE A C 1
ATOM 682 O O . ILE A 1 82 ? -12.029 -9.269 16.619 1.00 93.50 82 ILE A O 1
ATOM 686 N N . LEU A 1 83 ? -13.739 -9.387 18.068 1.00 94.00 83 LEU A N 1
ATOM 687 C CA . LEU A 1 83 ? -14.684 -9.969 17.106 1.00 94.00 83 LEU A CA 1
ATOM 688 C C . LEU A 1 83 ? -14.875 -9.074 15.876 1.00 94.00 83 LEU A C 1
ATOM 690 O O . LEU A 1 83 ? -14.884 -9.555 14.742 1.00 94.00 83 LEU A O 1
ATOM 694 N N . ASN A 1 84 ? -14.977 -7.760 16.082 1.00 91.19 84 ASN A N 1
ATOM 695 C CA . ASN A 1 84 ? -15.069 -6.799 14.989 1.00 91.19 84 ASN A CA 1
ATOM 696 C C . ASN A 1 84 ? -13.790 -6.768 14.133 1.00 91.19 84 ASN A C 1
ATOM 698 O O . ASN A 1 84 ? -13.871 -6.730 12.907 1.00 91.19 84 ASN A O 1
ATOM 702 N N . ARG A 1 85 ? -12.603 -6.810 14.753 1.00 91.50 85 ARG A N 1
ATOM 703 C CA . ARG A 1 85 ? -11.322 -6.864 14.026 1.00 91.50 85 ARG A CA 1
ATOM 704 C C . ARG A 1 85 ? -11.168 -8.172 13.256 1.00 91.50 85 ARG A C 1
ATOM 706 O O . ARG A 1 85 ? -10.778 -8.136 12.096 1.00 91.50 85 ARG A O 1
ATOM 713 N N . PHE A 1 86 ? -11.548 -9.297 13.851 1.00 94.62 86 PHE A N 1
ATOM 714 C CA . PHE A 1 86 ? -11.513 -10.603 13.199 1.00 94.62 86 PH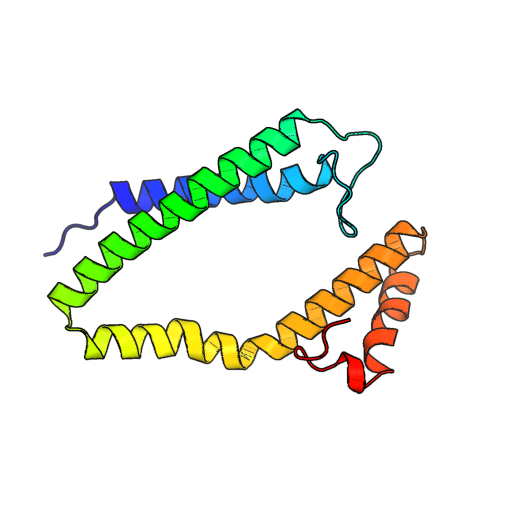E A CA 1
ATOM 715 C C . PHE A 1 86 ? -12.365 -10.612 11.923 1.00 94.62 86 PHE A C 1
ATOM 717 O O . PHE A 1 86 ? -11.872 -10.935 10.845 1.00 94.62 86 PHE A O 1
ATOM 724 N N . LYS A 1 87 ? -13.616 -10.146 12.006 1.00 94.88 87 LYS A N 1
ATOM 725 C CA . LYS A 1 87 ? -14.527 -10.096 10.850 1.00 94.88 87 LYS A CA 1
ATOM 726 C C . LYS A 1 87 ? -14.077 -9.135 9.746 1.00 94.88 87 LYS A C 1
ATOM 728 O O . LYS A 1 87 ? -14.414 -9.358 8.591 1.00 94.88 87 LYS A O 1
ATOM 733 N N . ARG A 1 88 ? -13.359 -8.057 10.084 1.00 92.94 88 ARG A N 1
ATOM 734 C CA . ARG A 1 88 ? -12.980 -6.998 9.126 1.00 92.94 88 ARG A CA 1
ATOM 735 C C . ARG A 1 88 ? -11.545 -7.091 8.612 1.00 92.94 88 ARG A C 1
ATOM 737 O O . ARG A 1 88 ? -11.239 -6.432 7.628 1.00 92.94 88 ARG A O 1
ATOM 744 N N . ILE A 1 89 ? -10.679 -7.850 9.280 1.00 93.06 89 ILE A N 1
ATOM 745 C CA . ILE A 1 89 ? -9.258 -7.984 8.931 1.00 93.06 89 ILE A CA 1
ATOM 746 C C . ILE A 1 89 ? -8.948 -9.440 8.598 1.00 93.06 89 ILE A C 1
ATOM 748 O O . ILE A 1 89 ? -8.565 -9.738 7.474 1.00 93.06 89 ILE A O 1
ATOM 752 N N . PHE A 1 90 ? -9.163 -10.350 9.552 1.00 93.69 90 PHE A N 1
ATOM 753 C CA . PHE A 1 90 ? -8.765 -11.750 9.404 1.00 93.69 90 PHE A CA 1
ATOM 754 C C . PHE A 1 90 ? -9.583 -12.476 8.335 1.00 93.69 90 PHE A C 1
ATOM 756 O O . PHE A 1 90 ? -9.011 -13.117 7.461 1.00 93.69 90 PHE A O 1
ATOM 763 N N . LEU A 1 91 ? -10.913 -12.347 8.368 1.00 93.62 91 LEU A N 1
ATOM 764 C CA . LEU A 1 91 ? -11.771 -13.037 7.405 1.00 93.62 91 LEU A CA 1
ATOM 765 C C . LEU A 1 91 ? -11.494 -12.592 5.952 1.00 93.62 91 LEU A C 1
ATOM 767 O O . LEU A 1 91 ? -11.265 -13.470 5.123 1.00 93.62 91 LEU A O 1
ATOM 771 N N . PRO A 1 92 ? -11.425 -11.283 5.621 1.00 93.81 92 PRO A N 1
ATOM 772 C CA . PRO A 1 92 ? -11.014 -10.856 4.285 1.00 93.81 92 PRO A CA 1
ATOM 773 C C . PRO A 1 92 ? -9.615 -11.341 3.910 1.00 93.81 92 PRO A C 1
ATOM 775 O O . PRO A 1 92 ? -9.428 -11.804 2.793 1.00 93.81 92 PRO A O 1
ATOM 778 N N . LEU A 1 93 ? -8.646 -11.291 4.830 1.00 92.06 93 LEU A N 1
ATOM 779 C CA . LEU A 1 93 ? -7.292 -11.765 4.549 1.00 92.06 93 LEU A CA 1
ATOM 780 C C . LEU A 1 93 ? -7.290 -13.244 4.143 1.00 92.06 93 LEU A C 1
ATOM 782 O O . LEU A 1 93 ? -6.714 -13.580 3.118 1.00 92.06 93 LEU A O 1
ATOM 786 N N . MET A 1 94 ? -7.984 -14.109 4.884 1.00 91.88 94 MET A N 1
ATOM 787 C CA . MET A 1 94 ? -8.058 -15.541 4.568 1.00 91.88 94 MET A CA 1
ATOM 788 C C . MET A 1 94 ? -8.712 -15.822 3.213 1.00 91.88 94 MET A C 1
ATOM 790 O O . MET A 1 94 ? -8.302 -16.744 2.515 1.00 91.88 94 MET A O 1
ATOM 794 N N . VAL A 1 95 ? -9.718 -15.031 2.834 1.00 93.31 95 VAL A N 1
ATOM 795 C CA . VAL A 1 95 ? -10.412 -15.184 1.548 1.00 93.31 95 VAL A CA 1
ATOM 796 C C . VAL A 1 95 ? -9.565 -14.653 0.390 1.00 93.31 95 VAL A C 1
ATOM 798 O O . VAL A 1 95 ? -9.524 -15.264 -0.675 1.00 93.31 95 VAL A O 1
ATOM 801 N N . PHE A 1 96 ? -8.884 -13.522 0.582 1.00 92.94 96 PHE A N 1
ATOM 802 C CA . PHE A 1 96 ? -8.201 -12.811 -0.498 1.00 92.94 96 PHE A CA 1
ATOM 803 C C . PHE A 1 96 ? -6.706 -13.102 -0.610 1.00 92.94 96 PHE A C 1
ATOM 805 O O . PHE A 1 96 ? -6.128 -12.742 -1.629 1.00 92.94 96 PHE A O 1
ATOM 812 N N . ILE A 1 97 ? -6.072 -13.773 0.358 1.00 90.38 97 ILE A N 1
ATOM 813 C CA . ILE A 1 97 ? -4.629 -14.064 0.307 1.00 90.38 97 ILE A CA 1
ATOM 814 C C . ILE A 1 97 ? -4.236 -14.784 -0.984 1.00 90.38 97 ILE A C 1
ATOM 816 O O . ILE A 1 97 ? -3.266 -14.405 -1.633 1.00 90.38 97 ILE A O 1
ATOM 820 N N . TRP A 1 98 ? -5.031 -15.775 -1.386 1.00 88.38 98 TRP A N 1
ATOM 821 C CA . TRP A 1 98 ? -4.739 -16.597 -2.549 1.00 88.38 98 TRP A CA 1
ATOM 822 C C . TRP A 1 98 ? -4.976 -15.838 -3.877 1.00 88.38 98 TRP A C 1
ATOM 824 O O . TRP A 1 98 ? -4.030 -15.730 -4.658 1.00 88.38 98 TRP A O 1
ATOM 834 N N . PRO A 1 99 ? -6.135 -15.182 -4.110 1.00 90.56 99 PRO A N 1
ATOM 835 C CA . PRO A 1 99 ? -6.319 -14.307 -5.274 1.00 90.56 99 PRO A CA 1
ATOM 836 C C . PRO A 1 99 ? -5.297 -13.167 -5.378 1.00 90.56 99 PRO A C 1
ATOM 838 O O . PRO A 1 99 ? -4.828 -12.864 -6.471 1.00 90.56 99 PRO A O 1
ATOM 841 N N . ILE A 1 100 ? -4.941 -12.533 -4.253 1.00 90.31 100 ILE A N 1
ATOM 842 C CA . ILE A 1 100 ? -3.947 -11.450 -4.225 1.00 90.31 100 ILE A CA 1
ATOM 843 C C . ILE A 1 100 ? -2.576 -11.982 -4.633 1.00 90.31 100 ILE A C 1
ATOM 845 O O . ILE A 1 100 ? -1.889 -11.333 -5.416 1.00 90.31 100 ILE A O 1
ATOM 849 N N . TYR A 1 101 ? -2.172 -13.146 -4.123 1.00 88.81 101 TYR A N 1
ATOM 850 C CA . TYR A 1 101 ? -0.891 -13.751 -4.470 1.00 88.81 101 TYR A CA 1
ATOM 851 C C . TYR A 1 101 ? -0.795 -14.050 -5.973 1.00 88.81 101 TYR A C 1
ATOM 853 O O . TYR A 1 101 ? 0.141 -13.591 -6.626 1.00 88.81 101 TYR A O 1
ATOM 861 N N . VAL A 1 102 ? -1.808 -14.716 -6.537 1.00 88.88 102 VAL A N 1
ATOM 862 C CA . VAL A 1 102 ? -1.872 -15.012 -7.980 1.00 88.88 102 VAL A CA 1
ATOM 863 C C . VAL A 1 102 ? -1.833 -13.732 -8.812 1.00 88.88 102 VAL A C 1
ATOM 865 O O . VAL A 1 102 ? -1.090 -13.655 -9.785 1.00 88.88 102 VAL A O 1
ATOM 868 N N . MET A 1 103 ? -2.597 -12.709 -8.418 1.00 89.69 103 MET A N 1
ATOM 869 C CA . MET A 1 103 ? -2.637 -11.437 -9.140 1.00 89.69 103 MET A CA 1
ATOM 870 C C . MET A 1 103 ? -1.293 -10.704 -9.102 1.00 89.69 103 MET A C 1
ATOM 872 O O . MET A 1 103 ? -0.895 -10.123 -10.110 1.00 89.69 103 MET A O 1
ATOM 876 N N . ASN A 1 104 ? -0.584 -10.733 -7.967 1.00 88.25 104 ASN A N 1
ATOM 877 C CA . ASN A 1 104 ? 0.755 -10.152 -7.887 1.00 88.25 104 ASN A CA 1
ATOM 878 C C . ASN A 1 104 ? 1.704 -10.897 -8.824 1.00 88.25 104 ASN A C 1
ATOM 880 O O . ASN A 1 104 ? 2.238 -10.263 -9.721 1.00 88.25 104 ASN A O 1
ATOM 884 N N . ARG A 1 105 ? 1.814 -12.229 -8.725 1.00 86.06 105 ARG A N 1
ATOM 885 C CA . ARG A 1 105 ? 2.686 -13.027 -9.611 1.00 86.06 105 ARG A CA 1
ATOM 886 C C . ARG A 1 105 ? 2.382 -12.800 -11.093 1.00 86.06 105 ARG A C 1
ATOM 888 O O . ARG A 1 105 ? 3.295 -12.610 -11.888 1.00 86.06 105 ARG A O 1
ATOM 895 N N . TYR A 1 106 ? 1.103 -12.736 -11.456 1.00 89.06 106 TYR A N 1
ATOM 896 C CA . TYR A 1 106 ? 0.687 -12.394 -12.815 1.00 89.06 106 TYR A CA 1
ATOM 897 C C . TYR A 1 106 ? 1.177 -11.005 -13.245 1.00 89.06 106 TYR A C 1
ATOM 899 O O . TYR A 1 106 ? 1.732 -10.847 -14.330 1.00 89.06 106 TYR A O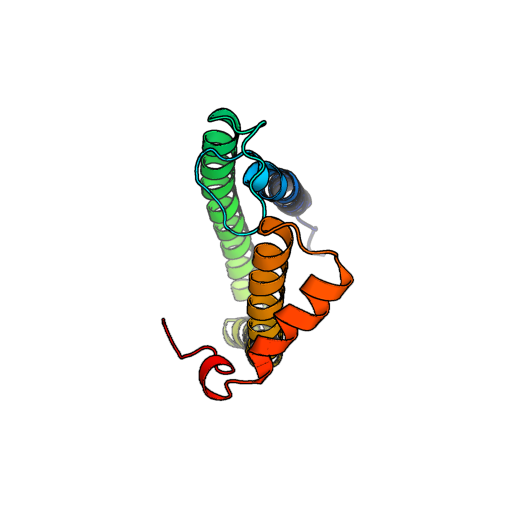 1
ATOM 907 N N . SER A 1 107 ? 0.996 -10.001 -12.384 1.00 88.88 107 SER A N 1
ATOM 908 C CA . SER A 1 107 ? 1.414 -8.618 -12.648 1.00 88.88 107 SER A CA 1
ATOM 909 C C . SER A 1 107 ? 2.935 -8.485 -12.753 1.00 88.88 107 SER A C 1
ATOM 911 O O . SER A 1 107 ? 3.430 -7.692 -13.551 1.00 88.88 107 SER A O 1
ATOM 913 N N . GLU A 1 108 ? 3.669 -9.269 -11.966 1.00 85.69 108 GLU A N 1
ATOM 914 C CA . GLU A 1 108 ? 5.128 -9.332 -11.967 1.00 85.69 108 GLU A CA 1
ATOM 915 C C . GLU A 1 108 ? 5.673 -9.866 -13.300 1.00 85.69 108 GLU A C 1
ATOM 917 O O . GLU A 1 108 ? 6.483 -9.198 -13.947 1.00 85.69 108 GLU A O 1
ATOM 922 N N . GLU A 1 109 ? 5.181 -11.023 -13.755 1.00 87.25 109 GLU A N 1
ATOM 923 C CA . GLU A 1 109 ? 5.568 -11.589 -15.056 1.00 87.25 109 GLU A CA 1
ATOM 924 C C . GLU A 1 109 ? 5.129 -10.685 -16.217 1.00 87.25 109 GLU A C 1
ATOM 926 O O . GLU A 1 109 ? 5.854 -10.519 -17.198 1.00 87.25 109 GLU A O 1
ATOM 931 N N . PHE A 1 110 ? 3.965 -10.036 -16.103 1.00 89.19 110 PHE A N 1
ATOM 932 C CA . PHE A 1 110 ? 3.500 -9.074 -17.106 1.00 89.19 110 PHE A CA 1
ATOM 933 C C . PHE A 1 110 ? 4.445 -7.881 -17.227 1.00 89.19 110 PHE A C 1
ATOM 935 O O . PHE A 1 110 ? 4.828 -7.498 -18.335 1.00 89.19 110 PHE A O 1
ATOM 942 N N . ALA A 1 111 ? 4.855 -7.309 -16.094 1.00 86.06 111 ALA A N 1
ATOM 943 C CA . ALA A 1 111 ? 5.785 -6.189 -16.075 1.00 86.06 111 ALA A CA 1
ATOM 944 C C . ALA A 1 111 ? 7.156 -6.580 -16.647 1.00 86.06 111 ALA A C 1
ATOM 946 O O . ALA A 1 111 ? 7.752 -5.800 -17.390 1.00 86.06 111 ALA A O 1
ATOM 947 N N . LYS A 1 112 ? 7.625 -7.802 -16.370 1.00 86.00 112 LYS A N 1
ATOM 948 C CA . LYS A 1 112 ? 8.863 -8.338 -16.944 1.00 86.00 112 LYS A CA 1
ATOM 949 C C . LYS A 1 112 ? 8.789 -8.435 -18.470 1.00 86.00 112 LYS A C 1
ATOM 951 O O . LYS A 1 112 ? 9.666 -7.913 -19.151 1.00 86.00 112 LYS A O 1
ATOM 956 N N . HIS A 1 113 ? 7.715 -9.006 -19.012 1.00 87.62 113 HIS A N 1
ATOM 957 C CA . HIS A 1 113 ? 7.517 -9.093 -20.461 1.00 87.62 113 HIS A CA 1
ATOM 958 C C . HIS A 1 113 ? 7.376 -7.723 -21.139 1.00 87.62 113 HIS A C 1
ATOM 960 O O . HIS A 1 113 ? 7.847 -7.535 -22.260 1.00 87.62 113 HIS A O 1
ATOM 966 N N . GLN A 1 114 ? 6.753 -6.749 -20.472 1.00 85.69 114 GLN A N 1
ATOM 967 C CA . GLN A 1 114 ? 6.699 -5.371 -20.967 1.00 85.69 114 GLN A CA 1
ATOM 968 C C . GLN A 1 114 ? 8.081 -4.703 -20.969 1.00 85.69 114 GLN A C 1
ATOM 970 O O . GLN A 1 114 ? 8.404 -3.979 -21.907 1.00 85.69 114 GLN A O 1
ATOM 975 N N . ASN A 1 115 ? 8.917 -4.978 -19.965 1.00 81.31 115 ASN A N 1
ATOM 976 C CA . ASN A 1 115 ? 10.299 -4.491 -19.909 1.00 81.31 115 ASN A CA 1
ATOM 977 C C . ASN A 1 115 ? 11.164 -5.096 -21.034 1.00 81.31 115 ASN A C 1
ATOM 979 O O . ASN A 1 115 ? 11.978 -4.407 -21.639 1.00 81.31 115 ASN A O 1
ATOM 983 N N . GLU A 1 116 ? 10.908 -6.354 -21.402 1.00 85.94 116 GLU A N 1
ATOM 984 C CA . GLU A 1 116 ? 11.519 -7.022 -22.563 1.00 85.94 116 GLU A CA 1
ATOM 985 C C . GLU A 1 116 ? 11.045 -6.451 -23.922 1.00 85.94 116 GLU A C 1
ATOM 987 O O . GLU A 1 116 ? 11.572 -6.832 -24.968 1.00 85.94 116 GLU A O 1
ATOM 992 N N . GLY A 1 117 ? 10.079 -5.523 -23.929 1.00 83.62 117 GLY A N 1
ATOM 993 C CA . GLY A 1 117 ? 9.577 -4.846 -25.128 1.00 83.62 117 GLY A CA 1
ATOM 994 C C . GLY A 1 117 ? 8.502 -5.618 -25.900 1.00 83.62 117 GLY A C 1
ATOM 995 O O . GLY A 1 117 ? 8.225 -5.291 -27.056 1.00 83.62 117 GLY A O 1
ATOM 996 N N . LEU A 1 118 ? 7.894 -6.643 -25.293 1.00 87.44 118 LEU A N 1
ATOM 997 C CA . LEU A 1 118 ? 6.818 -7.420 -25.914 1.00 87.44 118 LEU A CA 1
ATOM 998 C C . LEU A 1 118 ? 5.526 -6.594 -26.045 1.00 87.44 118 LEU A C 1
ATOM 1000 O O . LEU A 1 118 ? 5.235 -5.697 -25.250 1.00 87.44 118 LEU A O 1
ATOM 1004 N N . GLY A 1 119 ? 4.707 -6.913 -27.052 1.00 89.69 119 GLY A N 1
ATOM 1005 C CA . GLY A 1 119 ? 3.392 -6.285 -27.208 1.00 89.69 119 GLY A CA 1
ATOM 1006 C C . GLY A 1 119 ? 2.448 -6.654 -26.057 1.00 89.69 119 GLY A C 1
ATOM 1007 O O . GLY A 1 119 ? 2.547 -7.744 -25.504 1.00 89.69 119 GLY A O 1
ATOM 1008 N N . ILE A 1 120 ? 1.478 -5.789 -25.732 1.00 88.75 120 ILE A N 1
ATOM 1009 C CA . ILE A 1 120 ? 0.558 -5.978 -24.587 1.00 88.75 120 ILE A CA 1
ATOM 1010 C C . ILE A 1 120 ? -0.09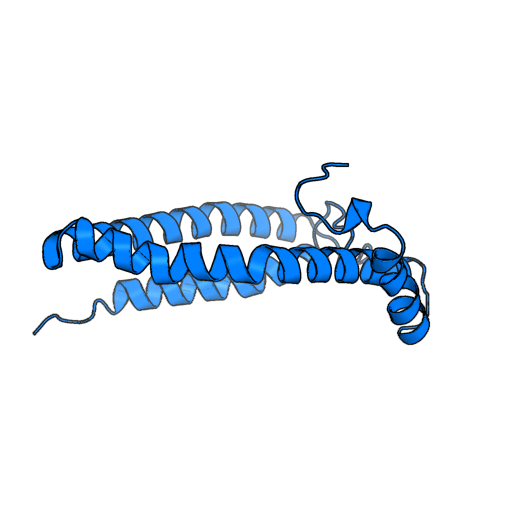9 -7.366 -24.590 1.00 88.75 120 ILE A C 1
ATOM 1012 O O . ILE A 1 120 ? -0.128 -8.035 -23.563 1.00 88.75 120 ILE A O 1
ATOM 1016 N N . ILE A 1 121 ? -0.597 -7.818 -25.745 1.00 91.00 121 ILE A N 1
ATOM 1017 C CA . ILE A 1 121 ? -1.258 -9.126 -25.875 1.00 91.00 121 ILE A CA 1
ATOM 1018 C C . ILE A 1 121 ? -0.277 -10.277 -25.623 1.00 91.00 121 ILE A C 1
ATOM 1020 O O . ILE A 1 121 ? -0.604 -11.210 -24.900 1.00 91.00 121 ILE A O 1
ATOM 1024 N N . GLN A 1 122 ? 0.946 -10.173 -26.144 1.00 90.56 122 GLN A N 1
ATOM 1025 C CA . GLN A 1 122 ? 1.989 -11.182 -25.942 1.00 90.56 122 GLN A CA 1
ATOM 1026 C C . GLN A 1 122 ? 2.421 -11.245 -24.477 1.00 90.56 122 GLN A C 1
ATOM 1028 O O . GLN A 1 122 ? 2.610 -12.332 -23.944 1.00 90.56 122 GLN A O 1
ATOM 1033 N N . SER A 1 123 ? 2.529 -10.095 -23.806 1.00 89.81 123 SER A N 1
ATOM 1034 C CA . SER A 1 123 ? 2.798 -10.047 -22.369 1.00 89.81 123 SER A CA 1
ATOM 1035 C C . SER A 1 123 ? 1.656 -10.667 -21.568 1.00 89.81 123 SER A C 1
ATOM 1037 O O . SER A 1 123 ? 1.925 -11.463 -20.681 1.00 89.81 123 SER A O 1
ATOM 1039 N N . LEU A 1 124 ? 0.391 -10.370 -21.896 1.00 91.31 124 LEU A N 1
ATOM 1040 C CA . LEU A 1 124 ? -0.767 -10.955 -21.205 1.00 91.31 124 LEU A CA 1
ATOM 1041 C C . LEU A 1 124 ? -0.809 -12.482 -21.329 1.00 91.31 124 LEU A C 1
ATOM 1043 O O . LEU A 1 124 ? -1.085 -13.159 -20.338 1.00 91.31 124 LEU A O 1
ATOM 1047 N N . GLU A 1 125 ? -0.547 -13.009 -22.526 1.00 90.94 125 GLU A N 1
ATOM 1048 C CA . GLU A 1 125 ? -0.486 -14.450 -22.787 1.00 90.94 125 GLU A CA 1
ATOM 1049 C C . GLU A 1 125 ? 0.729 -15.095 -22.107 1.00 90.94 125 GLU A C 1
ATOM 1051 O O . GLU A 1 125 ? 0.588 -16.131 -21.457 1.00 90.94 125 GLU A O 1
ATOM 1056 N N . GLY A 1 126 ? 1.903 -14.460 -22.182 1.00 86.12 126 GLY A N 1
ATOM 1057 C CA . GLY A 1 126 ? 3.132 -14.922 -21.532 1.00 86.12 126 GLY A CA 1
ATOM 1058 C C . GLY A 1 126 ? 2.998 -15.013 -20.012 1.00 86.12 126 GLY A C 1
ATOM 1059 O O . GLY A 1 126 ? 3.410 -16.002 -19.409 1.00 86.12 126 GLY A O 1
ATOM 1060 N N . SER A 1 127 ? 2.309 -14.059 -19.385 1.00 87.50 127 SER A N 1
ATOM 1061 C CA . SER A 1 127 ? 2.059 -14.064 -17.939 1.00 87.50 127 SER A CA 1
ATOM 1062 C C . SER A 1 127 ? 1.127 -15.180 -17.468 1.00 87.50 127 SER A C 1
ATOM 1064 O O . SER A 1 127 ? 1.093 -15.470 -16.276 1.00 87.50 127 SER A O 1
ATOM 1066 N N . LEU A 1 128 ? 0.382 -15.849 -18.359 1.00 89.06 128 LEU A N 1
ATOM 1067 C CA . LEU A 1 128 ? -0.418 -17.025 -17.986 1.00 89.06 128 LEU A CA 1
ATOM 1068 C C . LEU A 1 128 ? 0.452 -18.249 -17.672 1.00 89.06 128 LEU A C 1
ATOM 1070 O O . LEU A 1 128 ? -0.042 -19.220 -17.100 1.00 89.06 128 LEU A O 1
ATOM 1074 N N . THR A 1 129 ? 1.749 -18.204 -17.990 1.00 84.19 129 THR A N 1
ATOM 1075 C CA . THR A 1 129 ? 2.691 -19.280 -17.661 1.00 84.19 129 THR A CA 1
ATOM 1076 C C . THR A 1 129 ? 2.795 -19.559 -16.162 1.00 84.19 129 THR A C 1
ATOM 1078 O O . THR A 1 129 ? 3.103 -20.693 -15.800 1.00 84.19 129 THR A O 1
ATOM 1081 N N . ILE A 1 130 ? 2.419 -18.609 -15.295 1.00 81.88 130 ILE A N 1
ATOM 1082 C CA . ILE A 1 130 ? 2.317 -18.817 -13.839 1.00 81.88 130 ILE A CA 1
ATOM 1083 C C . ILE A 1 130 ? 1.384 -19.977 -13.458 1.00 81.88 130 ILE A C 1
ATOM 1085 O O . ILE A 1 130 ? 1.504 -20.545 -12.378 1.00 81.88 130 ILE A O 1
ATOM 1089 N N . PHE A 1 131 ? 0.431 -20.332 -14.327 1.00 82.56 131 PHE A N 1
ATOM 1090 C CA . PHE A 1 131 ? -0.513 -21.423 -14.083 1.00 82.56 131 PHE A CA 1
ATOM 1091 C C . PHE A 1 131 ? 0.038 -22.793 -14.496 1.00 82.56 131 PHE A C 1
ATOM 1093 O O . PHE A 1 131 ? -0.568 -23.814 -14.172 1.00 82.56 131 PHE A O 1
ATOM 1100 N N . ASN A 1 132 ? 1.186 -22.841 -15.181 1.00 81.06 132 ASN A N 1
ATOM 1101 C CA . ASN A 1 132 ? 1.793 -24.094 -15.627 1.00 81.06 132 ASN A CA 1
ATOM 1102 C C . ASN A 1 132 ? 2.515 -24.836 -14.490 1.00 81.06 132 ASN A C 1
ATOM 1104 O O . ASN A 1 132 ? 2.679 -26.054 -14.570 1.00 81.06 132 ASN A O 1
ATOM 1108 N N . SER A 1 133 ? 2.919 -24.142 -13.420 1.00 71.81 133 SER A N 1
ATOM 1109 C CA . SER A 1 133 ? 3.555 -24.738 -12.243 1.00 71.81 133 SER A CA 1
ATOM 1110 C C . SER A 1 133 ? 2.621 -24.686 -11.025 1.00 71.81 133 SER A C 1
ATOM 1112 O O . SER A 1 133 ? 2.517 -23.694 -10.311 1.00 71.81 133 SER A O 1
ATOM 1114 N N . LEU A 1 134 ? 1.974 -25.818 -10.713 1.00 67.44 134 LEU A N 1
ATOM 1115 C CA . LEU A 1 134 ? 1.139 -25.963 -9.505 1.00 67.44 134 LEU A CA 1
ATOM 1116 C C . LEU A 1 134 ? 1.907 -25.680 -8.196 1.00 67.44 134 LEU A C 1
ATOM 1118 O O . LEU A 1 134 ? 1.294 -25.353 -7.183 1.00 67.44 134 LEU A O 1
ATOM 1122 N N . GLY A 1 135 ? 3.239 -25.805 -8.208 1.00 64.94 135 GLY A N 1
ATOM 1123 C CA . GLY A 1 135 ? 4.101 -25.504 -7.063 1.00 64.94 135 GLY A CA 1
ATOM 1124 C C . GLY A 1 135 ? 4.248 -24.008 -6.766 1.00 64.94 135 GLY A C 1
ATOM 1125 O O . GLY A 1 135 ? 4.320 -23.638 -5.601 1.00 64.94 135 GLY A O 1
ATOM 1126 N N . GLU A 1 136 ? 4.219 -23.142 -7.783 1.00 65.50 136 GLU A N 1
ATOM 1127 C CA . GLU A 1 136 ? 4.314 -21.677 -7.621 1.00 65.50 136 GLU A CA 1
ATOM 1128 C C . GLU A 1 136 ? 2.965 -21.021 -7.327 1.00 65.50 136 GLU A C 1
ATOM 1130 O O . GLU A 1 136 ? 2.867 -19.813 -7.159 1.00 65.50 136 GLU A O 1
ATOM 1135 N N . PHE A 1 137 ? 1.902 -21.816 -7.262 1.00 67.50 137 PHE A N 1
ATOM 1136 C CA . PHE A 1 137 ? 0.539 -21.357 -7.020 1.00 67.50 137 PHE A CA 1
ATOM 1137 C C . PHE A 1 137 ? 0.262 -21.033 -5.549 1.00 67.50 137 PHE A C 1
ATOM 1139 O O . PHE A 1 137 ? -0.756 -20.419 -5.207 1.00 67.50 137 PHE A O 1
ATOM 1146 N N . PHE A 1 138 ? 1.146 -21.494 -4.667 1.00 71.88 138 PHE A N 1
ATOM 1147 C CA . PHE A 1 138 ? 0.956 -21.423 -3.236 1.00 71.88 138 PHE A CA 1
ATOM 1148 C C . PHE A 1 138 ? 1.855 -20.363 -2.589 1.00 71.88 138 PHE A C 1
ATOM 1150 O O . PHE A 1 138 ? 3.071 -20.396 -2.764 1.00 71.88 138 PHE A O 1
ATOM 1157 N N . PRO A 1 139 ? 1.293 -19.480 -1.742 1.00 67.69 139 PRO 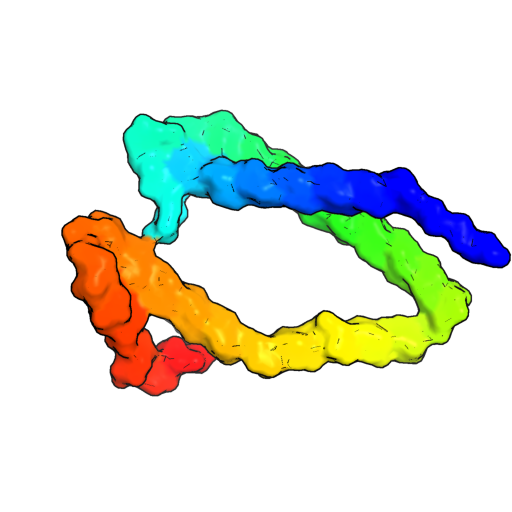A N 1
ATOM 1158 C CA . PRO A 1 139 ? 2.019 -18.341 -1.177 1.00 67.69 139 PRO A CA 1
ATOM 1159 C C . PRO A 1 139 ? 3.126 -18.712 -0.174 1.00 67.69 139 PRO A C 1
ATOM 1161 O O . PRO A 1 139 ? 3.825 -17.827 0.306 1.00 67.69 139 PRO A O 1
ATOM 1164 N N . TRP A 1 140 ? 3.270 -19.991 0.192 1.00 68.81 140 TRP A N 1
ATOM 1165 C CA . TRP A 1 140 ? 4.258 -20.480 1.165 1.00 68.81 140 TRP A CA 1
ATOM 1166 C C . TRP A 1 140 ? 5.549 -21.016 0.538 1.00 68.81 140 TRP A C 1
ATOM 1168 O O . TRP A 1 140 ? 6.437 -21.453 1.269 1.00 68.81 140 TRP A O 1
ATOM 1178 N N . VAL A 1 141 ? 5.670 -20.995 -0.790 1.00 63.56 141 VAL A N 1
ATOM 1179 C CA . VAL A 1 141 ? 6.926 -21.317 -1.472 1.00 63.56 141 VAL A CA 1
ATOM 1180 C C . VAL A 1 141 ? 7.751 -20.036 -1.567 1.00 63.56 141 VAL A C 1
ATOM 1182 O O . VAL A 1 141 ? 7.470 -19.159 -2.378 1.00 63.56 141 VAL A O 1
ATOM 1185 N N . THR A 1 142 ? 8.741 -19.898 -0.687 1.00 51.97 142 THR A N 1
ATOM 1186 C CA . THR A 1 142 ? 9.767 -18.853 -0.786 1.00 51.97 142 THR A CA 1
ATOM 1187 C C . THR A 1 142 ? 10.829 -19.304 -1.786 1.00 51.97 142 THR A C 1
ATOM 1189 O O . THR A 1 142 ? 11.426 -20.364 -1.580 1.00 51.97 142 THR A O 1
ATOM 1192 N N . ILE A 1 143 ? 11.037 -18.522 -2.848 1.00 46.41 143 ILE A N 1
ATOM 1193 C CA . ILE A 1 143 ? 12.175 -18.646 -3.775 1.00 46.41 143 ILE A CA 1
ATOM 1194 C C . ILE A 1 143 ? 13.373 -17.909 -3.178 1.00 46.41 143 ILE A C 1
ATOM 1196 O O . ILE A 1 143 ? 13.154 -16.798 -2.642 1.00 46.41 143 ILE A O 1
#

pLDDT: mean 87.28, std 10.14, range [43.25, 96.62]